Protein AF-A0A9D4Q745-F1 (afdb_monomer_lite)

Organism: Rhipicephalus sanguineus (NCBI:txid34632)

Radius of gyration: 30.47 Å; chains: 1; bounding box: 76×31×63 Å

Sequence (136 aa):
MSRADLSKGLELQVTVREDMYISKRCAGKQPSEGQACISCRYLRKALLTRQSRLKRQLKKKVSSTAQKLHAARNRIKRLASRSAALKDQLINMQQENALKPEEVLRAQIEALPPKQQDFTISGNYYDRAIAASSWE

pLDDT: mean 79.09, std 14.8, range [37.81, 97.12]

Structure (mmCIF, N/CA/C/O backbone):
data_AF-A0A9D4Q745-F1
#
_entry.id   AF-A0A9D4Q745-F1
#
loop_
_atom_site.group_PDB
_atom_site.id
_atom_site.type_symbol
_atom_site.label_atom_id
_atom_site.label_alt_id
_atom_site.label_comp_id
_atom_site.label_asym_id
_atom_site.label_entity_id
_atom_site.label_seq_id
_atom_site.pdbx_PDB_ins_code
_atom_site.Cartn_x
_atom_site.Cartn_y
_atom_site.Cartn_z
_atom_site.occupancy
_atom_site.B_iso_or_equiv
_atom_site.auth_seq_id
_atom_site.auth_comp_id
_atom_site.auth_asym_id
_atom_site.auth_atom_id
_atom_site.pdbx_PDB_model_num
ATOM 1 N N . MET A 1 1 ? -21.822 -4.769 23.882 1.00 71.75 1 MET A N 1
ATOM 2 C CA . MET A 1 1 ? -20.992 -3.815 23.110 1.00 71.75 1 MET A CA 1
ATOM 3 C C . MET A 1 1 ? -21.337 -2.463 23.678 1.00 71.75 1 MET A C 1
ATOM 5 O O . MET A 1 1 ? -22.523 -2.192 23.780 1.00 71.75 1 MET A O 1
ATOM 9 N N . SER A 1 2 ? -20.366 -1.700 24.162 1.00 79.50 2 SER A N 1
ATOM 10 C CA . SER A 1 2 ? -20.653 -0.396 24.761 1.00 79.50 2 SER A CA 1
ATOM 11 C C . SER A 1 2 ? -20.897 0.644 23.665 1.00 79.50 2 SER A C 1
ATOM 13 O O . SER A 1 2 ? -20.494 0.453 22.516 1.00 79.50 2 SER A O 1
ATOM 15 N N . ARG A 1 3 ? -21.548 1.764 23.996 1.00 77.56 3 ARG A N 1
ATOM 16 C CA . ARG A 1 3 ? -21.695 2.882 23.050 1.00 77.56 3 ARG A CA 1
ATOM 17 C C . ARG A 1 3 ? -20.326 3.419 22.605 1.00 77.56 3 ARG A C 1
ATOM 19 O O . ARG A 1 3 ? -20.144 3.661 21.421 1.00 77.56 3 ARG A O 1
ATOM 26 N N . ALA A 1 4 ? -19.346 3.442 23.512 1.00 79.69 4 ALA A N 1
ATOM 27 C CA . ALA A 1 4 ? -17.961 3.838 23.241 1.00 79.69 4 ALA A CA 1
ATOM 28 C C . ALA A 1 4 ? -17.235 2.949 22.206 1.00 79.69 4 ALA A C 1
ATOM 30 O O . ALA A 1 4 ? -16.270 3.381 21.579 1.00 79.69 4 ALA A O 1
ATOM 31 N N . ASP A 1 5 ? -17.706 1.719 21.981 1.00 83.56 5 ASP A N 1
ATOM 32 C CA . ASP A 1 5 ? -17.140 0.809 20.978 1.00 83.56 5 ASP A CA 1
ATOM 33 C C . ASP A 1 5 ? -17.583 1.149 19.541 1.00 83.56 5 ASP A C 1
ATOM 35 O O . ASP A 1 5 ? -17.025 0.637 18.556 1.00 83.56 5 ASP A O 1
ATOM 39 N N . LEU A 1 6 ? -18.597 2.001 19.382 1.00 86.94 6 LEU A N 1
ATOM 40 C CA . LEU A 1 6 ? -19.146 2.368 18.085 1.00 86.94 6 LEU A CA 1
ATOM 41 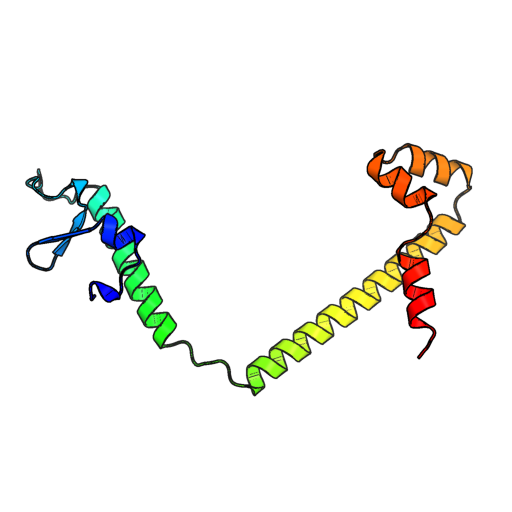C C . LEU A 1 6 ? -18.280 3.411 17.375 1.00 86.94 6 LEU A C 1
ATOM 43 O O . LEU A 1 6 ? -17.646 4.271 17.971 1.00 86.94 6 LEU A O 1
ATOM 47 N N . SER A 1 7 ? -18.262 3.349 16.045 1.00 87.31 7 SER A N 1
ATOM 48 C CA . SER A 1 7 ? -17.786 4.477 15.241 1.00 87.31 7 SER A CA 1
ATOM 49 C C . SER A 1 7 ? -18.848 5.576 15.216 1.00 87.31 7 SER A C 1
ATOM 51 O O . SER A 1 7 ? -20.029 5.237 15.121 1.00 87.31 7 SER A O 1
ATOM 53 N N . LYS A 1 8 ? -18.441 6.850 15.127 1.00 87.75 8 LYS A N 1
ATOM 54 C CA . LYS A 1 8 ? -19.348 8.012 14.993 1.00 87.75 8 LYS A CA 1
ATOM 55 C C . LYS A 1 8 ? -20.490 7.783 13.987 1.00 87.75 8 LYS A C 1
ATOM 57 O O . LYS A 1 8 ? -21.647 8.058 14.278 1.00 87.75 8 LYS A O 1
ATOM 62 N N . GLY A 1 9 ? -20.195 7.190 12.825 1.00 87.31 9 GLY A N 1
ATOM 63 C CA . GLY A 1 9 ? -21.212 6.887 11.806 1.00 87.31 9 GLY A CA 1
ATOM 64 C C . GLY A 1 9 ? -22.271 5.857 12.231 1.00 87.31 9 GLY A C 1
ATOM 65 O O . GLY A 1 9 ? -23.430 5.986 11.855 1.00 87.31 9 GLY A O 1
ATOM 66 N N . LEU A 1 10 ? -21.902 4.865 13.048 1.00 88.00 10 LEU A N 1
ATOM 67 C CA . LEU A 1 10 ? -22.840 3.865 13.576 1.00 88.00 10 LEU A CA 1
ATOM 68 C C . LEU A 1 10 ? -23.663 4.436 14.732 1.00 88.00 10 LEU A C 1
ATOM 70 O O . LEU A 1 10 ? -24.861 4.180 14.797 1.00 88.00 10 LEU A O 1
ATOM 74 N N . GLU A 1 11 ? -23.063 5.255 15.600 1.00 88.94 11 GLU A N 1
ATOM 75 C CA . GLU A 1 11 ? -23.797 5.956 16.666 1.00 88.94 11 GLU A CA 1
ATOM 76 C C . GLU A 1 11 ? -24.920 6.831 16.103 1.00 88.94 11 GLU A C 1
ATOM 78 O O . GLU A 1 11 ? -26.028 6.866 16.639 1.00 88.94 11 GLU A O 1
ATOM 83 N N . LEU A 1 12 ? -24.663 7.497 14.975 1.00 87.25 12 LEU A N 1
ATOM 84 C CA . LEU A 1 12 ? -25.653 8.329 14.300 1.00 87.25 12 LEU A CA 1
ATOM 85 C C . LEU A 1 12 ? -26.819 7.534 13.707 1.00 87.25 12 LEU A C 1
ATOM 87 O O . LEU A 1 12 ? -27.868 8.127 13.475 1.00 87.25 12 LEU A O 1
ATOM 91 N N . GLN A 1 13 ? -26.677 6.228 13.488 1.00 85.88 13 GLN A N 1
ATOM 92 C CA . GLN A 1 13 ? -27.686 5.381 12.840 1.00 85.88 13 GLN A CA 1
ATOM 93 C C . GLN A 1 13 ? -28.447 4.473 13.816 1.00 85.88 13 GLN A C 1
ATOM 95 O O . GLN A 1 13 ? -29.462 3.890 13.431 1.00 85.88 13 GLN A O 1
ATOM 100 N N . VAL A 1 14 ? -27.975 4.366 15.059 1.00 88.81 14 VAL A N 1
ATOM 101 C CA . VAL A 1 14 ? -28.491 3.475 16.104 1.00 88.81 14 VAL A CA 1
ATOM 102 C C . VAL A 1 14 ? -29.482 4.187 17.029 1.00 88.81 14 VAL A C 1
ATOM 104 O O . VAL A 1 14 ? -29.265 5.327 17.440 1.00 88.81 14 VAL A O 1
ATOM 107 N N . THR A 1 15 ? -30.503 3.446 17.447 1.00 86.50 15 THR A N 1
ATOM 108 C CA . THR A 1 15 ? -31.310 3.669 18.652 1.00 86.50 15 THR A CA 1
ATOM 109 C C . THR A 1 15 ? -31.260 2.398 19.500 1.00 86.50 15 THR A C 1
ATOM 111 O O . THR A 1 15 ? -31.278 1.299 18.949 1.00 86.50 15 THR A O 1
ATOM 114 N N . VAL A 1 16 ? -31.194 2.531 20.825 1.00 82.75 16 VAL A N 1
ATOM 115 C CA . VAL A 1 16 ? -31.233 1.389 21.753 1.00 82.75 16 VAL A CA 1
ATOM 116 C C . VAL A 1 16 ? -32.645 1.273 22.328 1.00 82.75 16 VAL A C 1
ATOM 118 O O . VAL A 1 16 ? -33.190 2.272 22.795 1.00 82.75 16 VAL A O 1
ATOM 121 N N . ARG A 1 17 ? -33.243 0.082 22.258 1.00 78.00 17 ARG A N 1
ATOM 122 C CA . ARG A 1 17 ? -34.516 -0.276 22.909 1.00 78.00 17 ARG A CA 1
ATOM 123 C C . ARG A 1 17 ? -34.346 -1.632 23.569 1.00 78.00 17 ARG A C 1
ATOM 125 O O . ARG A 1 17 ? -33.909 -2.532 22.866 1.00 78.00 17 ARG A O 1
ATOM 132 N N . GLU A 1 18 ? -34.676 -1.771 24.852 1.00 74.00 18 GLU A N 1
ATOM 133 C CA . GLU A 1 18 ? -34.606 -3.065 25.566 1.00 74.00 18 GLU A CA 1
ATOM 134 C C . GLU A 1 18 ? -33.262 -3.789 25.326 1.00 74.00 18 GLU A C 1
ATOM 136 O O . GLU A 1 18 ? -33.215 -4.947 24.924 1.00 74.00 18 GLU A O 1
ATOM 141 N N . ASP A 1 19 ? -32.150 -3.053 25.440 1.00 72.56 19 ASP A N 1
ATOM 142 C CA . ASP A 1 19 ? -30.782 -3.520 25.147 1.00 72.56 19 ASP A CA 1
ATOM 143 C C . ASP A 1 19 ? -30.508 -4.009 23.709 1.00 72.56 19 ASP A C 1
ATOM 145 O O . ASP A 1 19 ? -29.411 -4.477 23.378 1.00 72.56 19 ASP A O 1
ATOM 149 N N . MET A 1 20 ? -31.457 -3.818 22.796 1.00 76.31 20 MET A N 1
ATOM 150 C CA . MET A 1 20 ? -31.317 -4.110 21.377 1.00 76.31 20 MET A CA 1
ATOM 151 C C . MET A 1 20 ? -30.979 -2.861 20.559 1.00 76.31 20 MET A C 1
ATOM 153 O O . MET A 1 20 ? -31.608 -1.807 20.649 1.00 76.31 20 MET A O 1
ATOM 157 N N . TYR A 1 21 ? -29.983 -3.014 19.686 1.00 82.38 21 TYR A N 1
ATOM 158 C CA . TYR A 1 21 ? -29.591 -2.009 18.704 1.00 82.38 21 TYR A CA 1
ATOM 159 C C . TYR A 1 21 ? -30.509 -2.059 17.478 1.00 82.38 21 TYR A C 1
ATOM 161 O O . TYR A 1 21 ? -30.522 -3.049 16.743 1.00 82.38 21 TYR A O 1
ATOM 169 N N . ILE A 1 22 ? -31.225 -0.966 17.223 1.00 84.56 22 ILE A N 1
ATOM 170 C CA . ILE A 1 22 ? -32.182 -0.813 16.121 1.00 84.56 22 ILE A CA 1
ATOM 171 C C . ILE A 1 22 ? -31.772 0.395 15.273 1.00 84.56 22 ILE A C 1
ATOM 173 O O . ILE A 1 22 ? -31.148 1.335 15.759 1.00 84.56 22 ILE A O 1
ATOM 177 N N . SER A 1 23 ? -32.092 0.385 13.980 1.00 85.81 23 SER A N 1
ATOM 178 C CA . SER A 1 23 ? -31.894 1.561 13.131 1.00 85.81 23 SER A CA 1
ATOM 179 C C . SER A 1 23 ? -32.844 2.684 13.544 1.00 85.81 23 SER A C 1
ATOM 181 O O . SER A 1 23 ? -34.038 2.436 13.698 1.00 85.81 23 SER A O 1
ATOM 183 N N . LYS A 1 24 ? -32.360 3.932 13.594 1.00 84.81 24 LYS A N 1
ATOM 184 C CA . LYS A 1 24 ? -33.206 5.124 13.806 1.00 84.81 24 LYS A CA 1
ATOM 185 C C . LYS A 1 24 ? -34.411 5.182 12.861 1.00 84.81 24 LYS A C 1
ATOM 187 O O . LYS A 1 24 ? -35.472 5.640 13.254 1.00 84.81 24 LYS A O 1
ATOM 192 N N . ARG A 1 25 ? -34.279 4.660 11.634 1.00 80.50 25 ARG A N 1
ATOM 193 C CA . ARG A 1 25 ? -35.368 4.617 10.637 1.00 80.50 25 ARG A CA 1
ATOM 194 C C . ARG A 1 25 ? -36.488 3.626 10.978 1.00 80.50 25 ARG A C 1
ATOM 196 O O . ARG A 1 25 ? -37.588 3.750 10.445 1.00 80.50 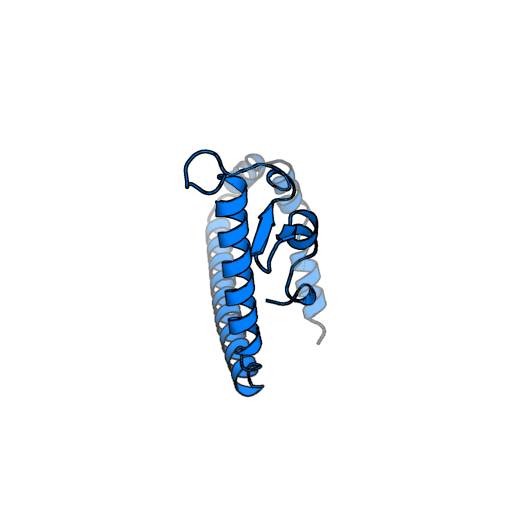25 ARG A O 1
ATOM 203 N N . CYS A 1 26 ? -36.193 2.627 11.808 1.00 77.94 26 CYS A N 1
ATOM 204 C CA . CYS A 1 26 ? -37.152 1.624 12.275 1.00 77.94 26 CYS A CA 1
ATOM 205 C C . CYS A 1 26 ? -37.546 1.873 13.753 1.00 77.94 26 CYS A C 1
ATOM 207 O O . CYS A 1 26 ? -38.343 1.120 14.304 1.0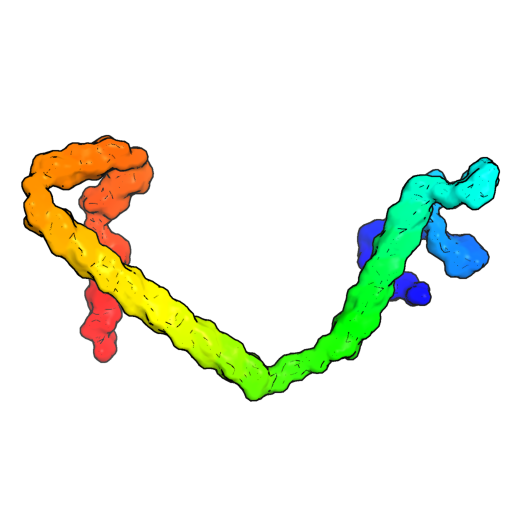0 77.94 26 CYS A O 1
ATOM 209 N N . ALA A 1 27 ? -37.039 2.935 14.399 1.00 69.62 27 ALA A N 1
ATOM 210 C CA . ALA A 1 27 ? -37.419 3.298 15.761 1.00 69.62 27 ALA A CA 1
ATOM 211 C C . ALA A 1 27 ? -38.882 3.773 15.791 1.00 69.62 27 ALA A C 1
ATOM 213 O O . ALA A 1 27 ? -39.216 4.804 15.219 1.00 69.62 27 ALA A O 1
ATOM 214 N N . GLY A 1 28 ? -39.758 3.007 16.446 1.00 64.12 28 GLY A N 1
ATOM 215 C CA . GLY A 1 28 ? -41.183 3.338 16.595 1.00 64.12 28 GLY A CA 1
ATOM 216 C C . GLY A 1 28 ? -42.109 2.583 15.650 1.00 64.12 28 GLY A C 1
ATOM 217 O O . GLY A 1 28 ? -43.317 2.650 15.826 1.00 64.12 28 GLY A O 1
ATOM 218 N N . LYS A 1 29 ? -41.563 1.816 14.702 1.00 67.56 29 LYS A N 1
ATOM 219 C CA . LYS A 1 29 ? -42.356 0.943 13.836 1.00 67.56 29 LYS A CA 1
ATOM 220 C C . LYS A 1 29 ? -42.502 -0.424 14.503 1.00 67.56 29 LYS A C 1
ATOM 222 O O . LYS A 1 29 ? -41.496 -1.044 14.844 1.00 67.56 29 LYS A O 1
ATOM 227 N N . GLN A 1 30 ? -43.742 -0.867 14.703 1.00 60.28 30 GLN A N 1
ATOM 228 C CA . GLN A 1 30 ? -44.044 -2.255 15.054 1.00 60.28 30 GLN A CA 1
ATOM 229 C C . GLN A 1 30 ? -43.528 -3.154 13.915 1.00 60.28 30 GLN A C 1
ATOM 231 O O . GLN A 1 30 ? -43.743 -2.816 12.747 1.00 60.28 30 GLN A O 1
ATOM 236 N N . PRO A 1 31 ? -42.794 -4.241 14.205 1.00 61.69 31 PRO A N 1
ATOM 237 C CA . PRO A 1 31 ? -42.384 -5.174 13.168 1.00 61.69 31 PRO A CA 1
ATOM 238 C C . PRO A 1 31 ? -43.638 -5.834 12.588 1.00 61.69 31 PRO A C 1
ATOM 240 O O . PRO A 1 31 ? -44.300 -6.616 13.264 1.00 61.69 31 PRO A O 1
ATOM 243 N N . SER A 1 32 ? -43.976 -5.514 11.341 1.00 58.81 32 SER A N 1
ATOM 244 C CA . SER A 1 32 ? -44.964 -6.286 10.596 1.00 58.81 32 SER A CA 1
ATOM 245 C C . SER A 1 32 ? -44.363 -7.667 10.322 1.00 58.81 32 SER A C 1
ATOM 247 O O . SER A 1 32 ? -43.299 -7.759 9.710 1.00 58.81 32 SER A O 1
ATOM 249 N N . GLU A 1 33 ? -45.023 -8.719 10.804 1.00 57.84 33 GLU A N 1
ATOM 250 C CA . GLU A 1 33 ? -44.781 -10.110 10.395 1.00 57.84 33 GLU A CA 1
ATOM 251 C C . GLU A 1 33 ? -43.358 -10.641 10.648 1.00 57.84 33 GLU A C 1
ATOM 253 O O . GLU A 1 33 ? -42.662 -11.068 9.733 1.00 57.84 33 GLU A O 1
ATOM 258 N N . GLY A 1 34 ? -42.901 -10.639 11.905 1.00 61.22 34 GLY A N 1
ATOM 259 C CA . GLY A 1 34 ? -41.816 -11.523 12.378 1.00 61.22 34 GLY A CA 1
ATOM 260 C C . GLY A 1 34 ? -40.419 -11.363 11.747 1.00 61.22 34 GLY A C 1
ATOM 261 O O . GLY A 1 34 ? -39.473 -12.009 12.200 1.00 61.22 34 GLY A O 1
ATOM 262 N N . GLN A 1 35 ? -40.239 -10.499 10.745 1.00 65.19 35 GLN A N 1
ATOM 263 C CA . GLN A 1 35 ? -38.977 -10.278 10.047 1.00 65.19 35 GLN A CA 1
ATOM 264 C C . GLN A 1 35 ? -38.405 -8.889 10.340 1.00 65.19 35 GLN A C 1
ATOM 266 O O . GLN A 1 35 ? -39.084 -7.864 10.322 1.00 65.19 35 GLN A O 1
ATOM 271 N N . ALA A 1 36 ? -37.098 -8.842 10.601 1.00 68.56 36 ALA A N 1
ATOM 272 C CA . ALA A 1 36 ? -36.396 -7.586 10.821 1.00 68.56 36 ALA A CA 1
ATOM 273 C C . ALA A 1 36 ? -36.308 -6.771 9.519 1.00 68.56 36 ALA A C 1
ATOM 275 O O . ALA A 1 36 ? -35.881 -7.294 8.488 1.00 68.56 36 ALA A O 1
ATOM 276 N N . CYS A 1 37 ? -36.605 -5.467 9.592 1.00 80.25 37 CYS A N 1
ATOM 277 C CA . CYS A 1 37 ? -36.436 -4.551 8.460 1.00 80.25 37 CYS A CA 1
ATOM 278 C C . CYS A 1 37 ? -34.999 -4.645 7.894 1.00 80.25 37 CYS A C 1
ATOM 280 O O . CYS A 1 37 ? -34.027 -4.769 8.652 1.00 80.25 37 CYS A O 1
ATOM 282 N N . ILE A 1 38 ? -34.844 -4.534 6.568 1.00 83.62 38 ILE A N 1
ATOM 283 C CA . ILE A 1 38 ? -33.547 -4.620 5.865 1.00 83.62 38 ILE A CA 1
ATOM 284 C C . ILE A 1 38 ? -32.492 -3.710 6.519 1.00 83.62 38 ILE A C 1
ATOM 286 O O . ILE A 1 38 ? -31.371 -4.139 6.799 1.00 83.62 38 ILE A O 1
ATOM 290 N N . SER A 1 39 ? -32.875 -2.479 6.867 1.00 84.06 39 SER A N 1
ATOM 291 C CA . SER A 1 39 ? -32.021 -1.507 7.563 1.00 84.06 39 SER A CA 1
ATOM 292 C C . SER A 1 39 ? -31.477 -2.029 8.899 1.00 84.06 39 SER A C 1
ATOM 294 O O . SER A 1 39 ? -30.296 -1.854 9.200 1.00 84.06 39 SER A O 1
ATOM 296 N N . CYS A 1 40 ? -32.304 -2.706 9.702 1.00 83.69 40 CYS A N 1
ATOM 297 C CA . CYS A 1 40 ? -31.871 -3.297 10.970 1.00 83.69 40 CYS A CA 1
ATOM 298 C C . CYS A 1 40 ? -31.007 -4.543 10.759 1.00 83.69 40 CYS A C 1
ATOM 300 O O . CYS A 1 40 ? -30.062 -4.759 11.518 1.00 83.69 40 CYS A O 1
ATOM 302 N N . ARG A 1 41 ? -31.263 -5.329 9.706 1.00 85.56 41 ARG A N 1
ATOM 303 C CA . ARG A 1 41 ? -30.413 -6.470 9.334 1.00 85.56 41 ARG A CA 1
ATOM 304 C C . ARG A 1 41 ? -28.993 -6.017 8.986 1.00 85.56 41 ARG A C 1
ATOM 306 O O . ARG A 1 41 ? -28.027 -6.573 9.515 1.00 85.56 41 ARG A O 1
ATOM 313 N N . TYR A 1 42 ? -28.859 -4.980 8.157 1.00 89.19 42 TYR A N 1
ATOM 314 C CA . TYR A 1 42 ? -27.556 -4.398 7.823 1.00 89.19 42 TYR A CA 1
ATOM 315 C C . TYR A 1 42 ? -26.866 -3.798 9.042 1.00 89.19 42 TYR A C 1
ATOM 317 O O . TYR A 1 42 ? -25.688 -4.076 9.273 1.00 89.19 42 TYR A O 1
ATOM 325 N N . LEU A 1 43 ? -27.603 -3.041 9.857 1.00 89.12 43 LEU A N 1
ATOM 326 C CA . LEU A 1 43 ? -27.058 -2.465 11.079 1.00 89.12 43 LEU A CA 1
ATOM 327 C C . LEU A 1 43 ? -26.514 -3.554 12.009 1.00 89.12 43 LEU A C 1
ATOM 329 O O . LEU A 1 43 ? -25.370 -3.472 12.446 1.00 89.12 43 LEU A O 1
ATOM 333 N N . ARG A 1 44 ? -27.271 -4.631 12.239 1.00 87.69 44 ARG A N 1
ATOM 334 C CA . ARG A 1 44 ? -26.826 -5.767 13.058 1.00 87.69 44 ARG A CA 1
ATOM 335 C C . ARG A 1 44 ? -25.531 -6.377 12.525 1.00 87.69 44 ARG A C 1
ATOM 337 O O . ARG A 1 44 ? -24.606 -6.627 13.299 1.00 87.69 44 ARG A O 1
ATOM 344 N N . LYS A 1 45 ? -25.417 -6.567 11.205 1.00 91.12 45 LYS A N 1
ATOM 345 C CA . LYS A 1 45 ? -24.186 -7.081 10.586 1.00 91.12 45 LYS A CA 1
ATOM 346 C C . LYS A 1 45 ? -23.009 -6.117 10.756 1.00 91.12 45 LYS A C 1
ATOM 348 O O . LYS A 1 45 ? -21.896 -6.568 11.043 1.00 91.12 45 LYS A O 1
ATOM 353 N N . ALA A 1 46 ? -23.240 -4.813 10.618 1.00 91.62 46 ALA A N 1
ATOM 354 C CA . ALA A 1 46 ? -22.219 -3.790 10.817 1.00 91.62 46 ALA A CA 1
ATOM 355 C C . ALA A 1 46 ? -21.714 -3.767 12.270 1.00 91.62 46 ALA A C 1
ATOM 357 O O . ALA A 1 46 ? -20.503 -3.776 12.500 1.00 91.62 46 ALA A O 1
ATOM 358 N N . LEU A 1 47 ? -22.622 -3.845 13.247 1.00 91.12 47 LEU A N 1
ATOM 359 C CA . LEU A 1 47 ? -22.295 -3.883 14.675 1.00 91.12 47 LEU A CA 1
ATOM 360 C C . LEU A 1 47 ? -21.501 -5.144 15.049 1.00 91.12 47 LEU A C 1
ATOM 362 O O . LEU A 1 47 ? -20.454 -5.043 15.688 1.00 91.12 47 LEU A O 1
ATOM 366 N N . LEU A 1 48 ? -21.916 -6.324 14.573 1.00 90.94 48 LEU A N 1
ATOM 367 C CA . LEU A 1 48 ? -21.170 -7.575 14.775 1.00 90.94 48 LEU A CA 1
ATOM 368 C C . LEU A 1 48 ? -19.768 -7.514 14.153 1.00 90.94 48 LEU A C 1
ATOM 370 O O . LEU A 1 48 ? -18.784 -7.952 14.754 1.00 90.94 48 LEU A O 1
ATOM 374 N N . THR A 1 49 ? -19.656 -6.926 12.961 1.00 92.75 49 THR A N 1
ATOM 375 C CA . THR A 1 49 ? -18.367 -6.733 12.285 1.00 92.75 49 THR A CA 1
ATOM 376 C C . THR A 1 49 ? -17.463 -5.801 13.090 1.00 92.75 49 THR A C 1
ATOM 378 O O . THR A 1 49 ? -16.281 -6.102 13.277 1.00 92.75 49 THR A O 1
ATOM 381 N N . ARG A 1 50 ? -18.004 -4.695 13.615 1.00 91.31 50 ARG A N 1
ATOM 382 C CA . ARG A 1 50 ? -17.270 -3.765 14.482 1.00 91.31 50 ARG A CA 1
ATOM 383 C C . ARG A 1 50 ? -16.787 -4.456 15.753 1.00 91.31 50 ARG A C 1
ATOM 385 O O . ARG A 1 50 ? -15.598 -4.384 16.059 1.00 91.31 50 ARG A O 1
ATOM 392 N N . GLN A 1 51 ? -17.665 -5.192 16.427 1.00 89.62 51 GLN A N 1
ATOM 393 C CA . GLN A 1 51 ? -17.321 -5.945 17.630 1.00 89.62 51 GLN A CA 1
ATOM 394 C C . GLN A 1 51 ? -16.218 -6.978 17.356 1.00 89.62 51 GLN A C 1
ATOM 396 O O . GLN A 1 51 ? -15.258 -7.082 18.119 1.00 89.62 51 GLN A O 1
ATOM 401 N N . SER A 1 52 ? -16.298 -7.711 16.239 1.00 89.00 52 SER A N 1
ATOM 402 C CA . SER A 1 52 ? -15.243 -8.652 15.851 1.00 89.00 52 SER A CA 1
ATOM 403 C C . SER A 1 52 ? -13.914 -7.948 15.569 1.00 89.00 52 SER A C 1
ATOM 405 O O . SER A 1 52 ? -12.866 -8.491 15.920 1.00 89.00 52 SER A O 1
ATOM 407 N N . ARG A 1 53 ? -13.926 -6.769 14.935 1.00 88.19 53 ARG A N 1
ATOM 408 C CA . ARG A 1 53 ? -12.705 -5.991 14.674 1.00 88.19 53 ARG A CA 1
ATOM 409 C C . ARG A 1 53 ? -12.055 -5.528 15.971 1.00 88.19 53 ARG A C 1
ATOM 411 O O . ARG A 1 53 ? -10.851 -5.709 16.108 1.00 88.19 53 ARG A O 1
ATOM 418 N N . LEU A 1 54 ? -12.833 -5.016 16.922 1.00 87.62 54 LEU A N 1
ATOM 419 C CA . LEU A 1 54 ? -12.328 -4.601 18.234 1.00 87.62 54 LEU A CA 1
ATOM 420 C C . LEU A 1 54 ? -11.709 -5.773 19.000 1.00 87.62 54 LEU A C 1
ATOM 422 O O . LEU A 1 54 ? -10.561 -5.687 19.427 1.00 87.62 54 LEU A O 1
ATOM 426 N N . LYS A 1 55 ? -12.396 -6.923 19.049 1.00 85.75 55 LYS A N 1
ATOM 427 C CA . LYS A 1 55 ? -11.852 -8.154 19.650 1.00 85.75 55 LYS A CA 1
ATOM 428 C C . LYS A 1 55 ? -10.531 -8.599 19.008 1.00 85.75 55 LYS A C 1
ATOM 430 O O . LYS A 1 55 ? -9.679 -9.152 19.693 1.00 85.75 55 LYS A O 1
ATOM 435 N N . ARG A 1 56 ? -10.349 -8.381 17.699 1.00 82.38 56 ARG A N 1
ATOM 436 C CA . ARG A 1 56 ? -9.096 -8.696 16.984 1.00 82.38 56 ARG A CA 1
ATOM 437 C C . ARG A 1 56 ? -8.009 -7.644 17.202 1.00 82.38 56 ARG A C 1
ATOM 439 O O . ARG A 1 56 ? -6.845 -8.011 17.275 1.00 82.38 56 ARG A O 1
ATOM 446 N N . GLN A 1 57 ? -8.366 -6.363 17.296 1.00 76.31 57 GLN A N 1
ATOM 447 C CA . GLN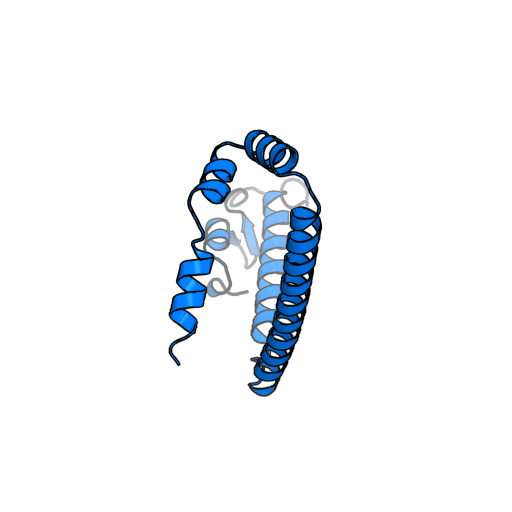 A 1 57 ? -7.417 -5.277 17.561 1.00 76.31 57 GLN A CA 1
ATOM 448 C C . GLN A 1 57 ? -6.806 -5.397 18.955 1.00 76.31 57 GLN A C 1
ATOM 450 O O . GLN A 1 57 ? -5.590 -5.323 19.069 1.00 76.31 57 GLN A O 1
ATOM 455 N N . LEU A 1 58 ? -7.616 -5.704 19.971 1.00 65.75 58 LEU A N 1
ATOM 456 C CA . LEU A 1 58 ? -7.133 -5.977 21.331 1.00 65.75 58 LEU A CA 1
ATOM 457 C C . LEU A 1 58 ? -6.171 -7.178 21.389 1.00 65.75 58 LEU A C 1
ATOM 459 O O . LEU A 1 58 ? -5.325 -7.256 22.270 1.00 65.75 58 LEU A O 1
ATOM 463 N N . LYS A 1 59 ? -6.272 -8.107 20.428 1.00 61.84 59 LYS A N 1
ATOM 464 C CA . LYS A 1 59 ? -5.406 -9.291 20.311 1.00 61.84 59 LYS A CA 1
ATOM 465 C C . LYS A 1 59 ? -4.196 -9.098 19.393 1.00 61.84 59 LYS A C 1
ATOM 467 O O . LYS A 1 59 ? -3.393 -10.025 19.267 1.00 61.84 59 LYS A O 1
ATOM 472 N N . LYS A 1 60 ? -4.039 -7.947 18.726 1.00 60.00 60 LYS A N 1
ATOM 473 C CA . LYS A 1 60 ? -2.825 -7.681 17.945 1.00 60.00 60 LYS A CA 1
ATOM 474 C C . LYS A 1 60 ? -1.678 -7.463 18.924 1.00 60.00 60 LYS A C 1
ATOM 476 O O . LYS A 1 60 ? -1.513 -6.369 19.452 1.00 60.00 60 LYS A O 1
ATOM 481 N N . LYS A 1 61 ? -0.881 -8.511 19.145 1.00 64.06 61 LYS A N 1
ATOM 482 C CA . LYS A 1 61 ? 0.424 -8.387 19.797 1.00 64.06 61 LYS A CA 1
ATOM 483 C C . LYS A 1 61 ? 1.187 -7.279 19.070 1.00 64.06 61 LYS A C 1
ATOM 485 O O . LYS A 1 61 ? 1.328 -7.338 17.846 1.00 64.06 61 LYS A O 1
ATOM 490 N N . VAL A 1 62 ? 1.605 -6.250 19.806 1.00 66.12 62 VAL A N 1
ATOM 491 C CA . VAL A 1 62 ? 2.501 -5.211 19.290 1.00 66.12 62 VAL A CA 1
ATOM 492 C C . VAL A 1 62 ? 3.687 -5.946 18.677 1.00 66.12 62 VAL A C 1
ATOM 494 O O . VAL A 1 62 ? 4.320 -6.754 19.354 1.00 66.12 62 VAL A O 1
ATOM 497 N N . SER A 1 63 ? 3.923 -5.760 17.376 1.00 71.25 63 SER A N 1
ATOM 498 C CA . SER A 1 63 ? 4.999 -6.475 16.689 1.00 71.25 63 SER A CA 1
ATOM 499 C C . SER A 1 63 ? 6.307 -6.180 17.415 1.00 71.25 63 SER A C 1
ATOM 501 O O . SER A 1 63 ? 6.636 -4.998 17.592 1.00 71.25 63 SER A O 1
ATOM 503 N N . SER A 1 64 ? 7.032 -7.218 17.831 1.00 81.50 64 SER A N 1
ATOM 504 C CA . SER A 1 64 ? 8.292 -7.026 18.548 1.00 81.50 64 SER A CA 1
ATOM 505 C C . SER A 1 64 ? 9.283 -6.243 17.684 1.00 81.50 64 SER A C 1
ATOM 507 O O . SER A 1 64 ? 9.188 -6.221 16.451 1.00 81.50 64 SER A O 1
ATOM 509 N N . THR A 1 65 ? 10.252 -5.592 18.321 1.00 83.44 65 THR A N 1
ATOM 510 C CA . THR A 1 65 ? 11.356 -4.910 17.627 1.00 83.44 65 THR A CA 1
ATOM 511 C C . THR A 1 65 ? 12.046 -5.841 16.627 1.00 83.44 65 THR A C 1
ATOM 513 O O . THR A 1 65 ? 12.268 -5.446 15.485 1.00 83.44 65 THR A O 1
ATOM 516 N N . ALA A 1 66 ? 12.250 -7.111 16.992 1.00 85.12 66 ALA A N 1
ATOM 517 C CA . ALA A 1 66 ? 12.791 -8.145 16.109 1.00 85.12 66 ALA A CA 1
ATOM 518 C C . ALA A 1 66 ? 11.934 -8.384 14.849 1.00 85.12 66 ALA A C 1
ATOM 520 O O . ALA A 1 66 ? 12.466 -8.462 13.742 1.00 85.12 66 ALA A O 1
ATOM 521 N N . GLN A 1 67 ? 10.603 -8.442 14.979 1.00 86.75 67 GLN A N 1
ATOM 522 C CA . GLN A 1 67 ? 9.706 -8.605 13.827 1.00 86.75 67 GLN A CA 1
ATOM 523 C C . GLN A 1 67 ? 9.744 -7.391 12.894 1.00 86.75 67 GLN A C 1
ATOM 525 O O . GLN A 1 67 ? 9.771 -7.552 11.671 1.00 86.75 67 GLN A O 1
ATOM 530 N N . LYS A 1 68 ? 9.786 -6.176 13.457 1.00 89.50 68 LYS A N 1
ATOM 531 C CA . LYS A 1 68 ? 9.927 -4.938 12.675 1.00 89.50 68 LYS A CA 1
ATOM 532 C C . LYS A 1 68 ? 11.257 -4.909 11.922 1.00 89.50 68 LYS A C 1
ATOM 534 O O . LYS A 1 68 ? 11.271 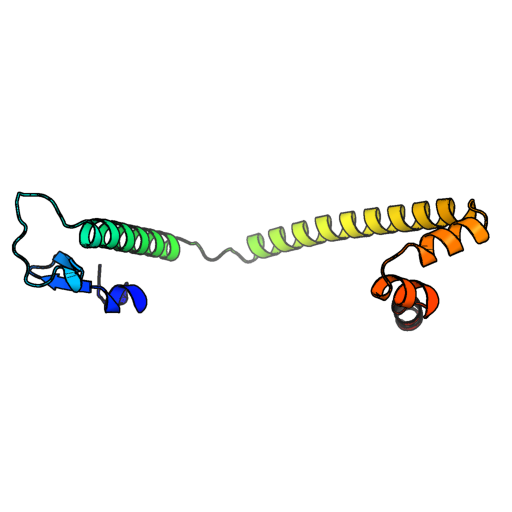-4.603 10.731 1.00 89.50 68 LYS A O 1
ATOM 539 N N . LEU A 1 69 ? 12.347 -5.285 12.589 1.00 93.31 69 LEU A N 1
ATOM 540 C CA . LEU A 1 69 ? 13.684 -5.333 12.002 1.00 93.31 69 LEU A CA 1
ATOM 541 C C . LEU A 1 69 ? 13.768 -6.365 10.869 1.00 93.31 69 LEU A C 1
ATOM 543 O O . LEU A 1 69 ? 14.274 -6.063 9.790 1.00 93.31 69 LEU A O 1
ATOM 547 N N . HIS A 1 70 ? 13.190 -7.551 11.061 1.00 92.69 70 HIS A N 1
ATOM 548 C CA . HIS A 1 70 ? 13.120 -8.573 10.017 1.00 92.69 70 HIS A CA 1
ATOM 549 C C . HIS A 1 70 ? 12.307 -8.103 8.798 1.00 92.69 70 HIS A C 1
ATOM 551 O O . HIS A 1 70 ? 12.732 -8.267 7.651 1.00 92.69 70 HIS A O 1
ATOM 557 N N . ALA A 1 71 ? 11.159 -7.456 9.025 1.00 92.19 71 ALA A N 1
ATOM 558 C CA . ALA A 1 71 ? 10.354 -6.880 7.951 1.00 92.19 71 ALA A CA 1
ATOM 559 C C . ALA A 1 71 ? 11.110 -5.778 7.187 1.00 92.19 71 ALA A C 1
ATOM 561 O O . ALA A 1 71 ? 11.071 -5.753 5.953 1.00 92.19 71 ALA A O 1
ATOM 562 N N . ALA A 1 72 ? 11.829 -4.905 7.900 1.00 94.19 72 ALA A N 1
ATOM 563 C CA . ALA A 1 72 ? 12.665 -3.867 7.304 1.00 94.19 72 ALA A CA 1
ATOM 564 C C . ALA A 1 72 ? 13.795 -4.470 6.458 1.00 94.19 72 ALA A C 1
ATOM 566 O O . ALA A 1 72 ? 13.951 -4.098 5.296 1.00 94.19 72 ALA A O 1
ATOM 567 N N . ARG A 1 73 ? 14.506 -5.478 6.977 1.00 96.38 73 ARG A N 1
ATOM 568 C CA . ARG A 1 73 ? 15.555 -6.198 6.239 1.00 96.38 73 ARG A CA 1
ATOM 569 C C . ARG A 1 73 ? 15.025 -6.801 4.937 1.00 96.38 73 ARG A C 1
ATOM 571 O O . ARG A 1 73 ? 15.643 -6.644 3.887 1.00 96.38 73 ARG A O 1
ATOM 578 N N . ASN A 1 74 ? 13.861 -7.445 4.979 1.00 96.06 74 ASN A N 1
ATOM 579 C CA . ASN A 1 74 ? 13.243 -8.017 3.781 1.00 96.06 74 ASN A CA 1
ATOM 580 C C . ASN A 1 74 ? 12.802 -6.945 2.782 1.00 96.06 74 ASN A C 1
ATOM 582 O O . ASN A 1 74 ? 12.905 -7.148 1.573 1.00 96.06 74 ASN A O 1
ATOM 586 N N . ARG A 1 75 ? 12.332 -5.792 3.269 1.00 96.00 75 ARG A N 1
ATOM 587 C CA . ARG A 1 75 ? 12.011 -4.650 2.410 1.00 96.00 75 ARG A CA 1
ATOM 588 C C . ARG A 1 75 ? 13.259 -4.120 1.706 1.00 96.00 75 ARG A C 1
ATOM 590 O O . ARG A 1 75 ? 13.199 -3.925 0.498 1.00 96.00 75 ARG A O 1
ATOM 597 N N . ILE A 1 76 ? 14.366 -3.954 2.427 1.00 97.06 76 ILE A N 1
ATOM 598 C CA . ILE A 1 76 ? 15.646 -3.502 1.864 1.00 97.06 76 ILE A CA 1
ATOM 599 C C . ILE A 1 76 ? 16.120 -4.468 0.778 1.00 97.06 76 ILE A C 1
ATOM 601 O O . ILE A 1 76 ? 16.385 -4.027 -0.334 1.00 97.06 76 ILE A O 1
ATOM 605 N N . LYS A 1 77 ? 16.131 -5.781 1.046 1.00 96.88 77 LYS A N 1
ATOM 606 C CA . LYS A 1 77 ? 16.529 -6.793 0.050 1.00 96.88 77 LYS A CA 1
ATOM 607 C C . LYS A 1 77 ? 15.728 -6.690 -1.251 1.00 96.88 77 LYS A C 1
ATOM 609 O O . LYS A 1 77 ? 16.317 -6.666 -2.325 1.00 96.88 77 LYS A O 1
ATOM 614 N N . ARG A 1 78 ? 14.396 -6.583 -1.160 1.00 97.12 78 ARG A N 1
ATOM 615 C CA . ARG A 1 78 ? 13.528 -6.451 -2.346 1.00 97.12 78 ARG A CA 1
ATOM 616 C C . ARG A 1 78 ? 13.756 -5.150 -3.112 1.00 97.12 78 ARG A C 1
ATOM 618 O O . ARG A 1 78 ? 13.650 -5.129 -4.332 1.00 97.12 78 ARG A O 1
ATOM 625 N N . LEU A 1 79 ? 14.001 -4.051 -2.402 1.00 96.44 79 LEU A N 1
ATOM 626 C CA . LEU A 1 79 ? 14.261 -2.764 -3.047 1.00 96.44 79 LEU A CA 1
ATOM 627 C C . LEU A 1 79 ? 15.633 -2.752 -3.722 1.00 96.44 79 LEU A C 1
ATOM 629 O O . LEU A 1 79 ? 15.738 -2.264 -4.841 1.00 96.44 79 LEU A O 1
ATOM 633 N N . ALA A 1 80 ? 16.646 -3.345 -3.090 1.00 96.12 80 ALA A N 1
ATOM 634 C CA . ALA A 1 80 ? 17.972 -3.499 -3.675 1.00 96.12 80 ALA A CA 1
ATOM 635 C C . ALA A 1 80 ? 17.924 -4.339 -4.960 1.00 96.12 80 ALA A C 1
ATOM 637 O O . ALA A 1 80 ? 18.441 -3.903 -5.984 1.00 96.12 80 ALA A O 1
ATOM 638 N N . SER A 1 81 ? 17.226 -5.482 -4.947 1.00 96.06 81 SER A N 1
ATOM 639 C CA . SER A 1 81 ? 17.083 -6.318 -6.146 1.00 96.06 81 SER A CA 1
ATOM 640 C C . SER A 1 81 ? 16.323 -5.604 -7.266 1.00 96.06 81 SER A C 1
ATOM 642 O O . SER A 1 81 ? 16.702 -5.701 -8.427 1.00 96.06 81 SER A O 1
ATOM 644 N N . ARG A 1 82 ? 15.271 -4.845 -6.930 1.00 96.44 82 ARG A N 1
ATOM 645 C CA . ARG A 1 82 ? 14.529 -4.047 -7.916 1.00 96.44 82 ARG A CA 1
ATOM 646 C C . ARG A 1 82 ? 15.382 -2.920 -8.499 1.00 96.44 82 ARG A C 1
ATOM 648 O O . ARG A 1 82 ? 15.286 -2.658 -9.688 1.00 96.44 82 ARG A O 1
ATOM 655 N N . SER A 1 83 ? 16.197 -2.266 -7.673 1.00 95.31 83 SER A N 1
ATOM 656 C CA . SER A 1 83 ? 17.127 -1.227 -8.123 1.00 95.31 83 SER A CA 1
ATOM 657 C C . SER A 1 83 ? 18.168 -1.796 -9.087 1.00 95.31 83 SER A C 1
ATOM 659 O O . SER A 1 83 ? 18.377 -1.220 -10.148 1.00 95.31 83 SER A O 1
ATOM 661 N N . ALA A 1 84 ? 18.750 -2.959 -8.772 1.00 93.12 84 ALA A N 1
ATOM 662 C CA . ALA A 1 84 ? 19.677 -3.650 -9.668 1.00 93.12 84 ALA A CA 1
ATOM 663 C C . ALA A 1 84 ? 19.016 -3.994 -11.013 1.00 93.12 84 ALA A C 1
ATOM 665 O O . ALA A 1 84 ? 19.505 -3.575 -12.053 1.00 93.12 84 ALA A O 1
ATOM 666 N N . ALA A 1 85 ? 17.837 -4.624 -10.989 1.00 95.19 85 ALA A N 1
ATOM 667 C CA . ALA A 1 85 ? 17.117 -4.969 -12.215 1.00 95.19 85 ALA A CA 1
ATOM 668 C C . ALA A 1 85 ? 16.766 -3.741 -13.077 1.00 95.19 85 ALA A C 1
ATOM 670 O O . ALA A 1 85 ? 16.845 -3.802 -14.299 1.00 95.19 85 ALA A O 1
ATOM 671 N N . LEU A 1 86 ? 16.388 -2.618 -12.456 1.00 94.31 86 LEU A N 1
ATOM 672 C CA . LEU A 1 86 ? 16.122 -1.372 -13.181 1.00 94.31 86 LEU A CA 1
ATOM 673 C C . LEU A 1 86 ? 17.392 -0.781 -13.804 1.00 94.31 86 LEU A C 1
ATOM 675 O O . LEU A 1 86 ? 17.325 -0.249 -14.907 1.00 94.31 86 LEU A O 1
ATOM 679 N N . LYS A 1 87 ? 18.542 -0.877 -13.125 1.00 92.62 87 LYS A N 1
ATOM 680 C CA . LYS A 1 87 ? 19.830 -0.457 -13.694 1.00 92.62 87 LYS A CA 1
ATOM 681 C C . LYS A 1 87 ? 20.192 -1.297 -14.914 1.00 92.62 87 LYS A C 1
ATOM 683 O O . LYS A 1 87 ? 20.544 -0.726 -15.938 1.00 92.62 87 LYS A O 1
ATOM 688 N N . ASP A 1 88 ? 20.030 -2.614 -14.829 1.00 92.38 88 ASP A N 1
ATOM 689 C CA . ASP A 1 88 ? 20.307 -3.516 -15.951 1.00 92.38 88 ASP A CA 1
ATOM 690 C C . ASP A 1 88 ? 19.389 -3.214 -17.144 1.00 92.38 88 ASP A C 1
ATOM 692 O O . ASP A 1 88 ? 19.844 -3.126 -18.282 1.00 92.38 88 ASP A O 1
ATOM 696 N N . GLN A 1 89 ? 18.100 -2.964 -16.888 1.00 93.81 89 GLN A N 1
ATOM 697 C CA . GLN A 1 89 ? 17.157 -2.543 -17.928 1.00 93.81 89 GLN A CA 1
ATOM 698 C C . GLN A 1 89 ? 17.568 -1.224 -18.588 1.00 93.81 89 GLN A C 1
ATOM 700 O O . GLN A 1 89 ? 17.512 -1.124 -19.811 1.00 93.81 89 GLN A O 1
ATOM 705 N N . LEU A 1 90 ? 18.000 -0.228 -17.809 1.00 90.06 90 LEU A N 1
ATOM 706 C CA . LEU A 1 90 ? 18.474 1.044 -18.357 1.00 90.06 90 LEU A CA 1
ATOM 707 C C . LEU A 1 90 ? 19.711 0.861 -19.238 1.00 90.06 90 LEU A C 1
ATOM 709 O O . LEU A 1 90 ? 19.753 1.431 -20.323 1.00 90.06 90 LEU A O 1
ATOM 713 N N . ILE A 1 91 ? 20.682 0.052 -18.805 1.00 89.44 91 ILE A N 1
ATOM 714 C CA . ILE A 1 91 ? 21.887 -0.240 -19.593 1.00 89.44 91 ILE A CA 1
ATOM 715 C C . ILE A 1 91 ? 21.503 -0.910 -20.914 1.00 89.44 91 ILE A C 1
ATOM 717 O O . ILE A 1 91 ? 21.955 -0.477 -21.972 1.00 89.44 91 ILE A O 1
ATOM 721 N N . ASN A 1 92 ? 20.620 -1.909 -20.873 1.00 91.38 92 ASN A N 1
ATOM 722 C CA . ASN A 1 92 ? 20.152 -2.585 -22.082 1.00 91.38 92 ASN A CA 1
ATOM 723 C C . ASN A 1 92 ? 19.436 -1.611 -23.027 1.00 91.38 92 ASN A C 1
ATOM 725 O O . ASN A 1 92 ? 19.737 -1.581 -24.215 1.00 91.38 92 ASN A O 1
ATOM 729 N N . MET A 1 93 ? 18.555 -0.750 -22.508 1.00 87.44 93 MET A N 1
ATOM 730 C CA . MET A 1 93 ? 17.881 0.271 -23.318 1.00 87.44 93 MET A CA 1
ATOM 731 C C . MET A 1 93 ? 18.862 1.277 -23.931 1.00 87.44 93 MET A C 1
ATOM 733 O O . MET A 1 93 ? 18.686 1.690 -25.075 1.00 87.44 93 MET A O 1
ATOM 737 N N . GLN A 1 94 ? 19.898 1.682 -23.191 1.00 86.12 94 GLN A N 1
ATOM 738 C CA . GLN A 1 94 ? 20.945 2.567 -23.705 1.00 86.12 94 GLN A CA 1
ATOM 739 C C . GLN A 1 94 ? 21.724 1.903 -24.841 1.00 86.12 94 GLN A C 1
ATOM 741 O O . GLN A 1 94 ? 21.958 2.541 -25.864 1.00 86.12 94 GLN A O 1
ATOM 746 N N . GLN A 1 95 ? 22.075 0.625 -24.693 1.00 87.31 95 GLN A N 1
ATOM 747 C CA . GLN A 1 95 ? 22.742 -0.149 -25.741 1.00 87.31 95 GLN A CA 1
ATOM 748 C C . GLN A 1 95 ? 21.848 -0.315 -26.974 1.00 87.31 95 GLN A C 1
ATOM 750 O O . GLN A 1 95 ? 22.287 -0.046 -28.087 1.00 87.31 95 GLN A O 1
ATOM 755 N N . GLU A 1 96 ? 20.577 -0.680 -26.791 1.00 87.25 96 GLU A N 1
ATOM 756 C CA . GLU A 1 96 ? 19.606 -0.788 -27.885 1.00 87.25 96 GLU A CA 1
ATOM 757 C C . GLU A 1 96 ? 19.412 0.539 -28.623 1.00 87.25 96 GLU A C 1
ATOM 759 O O . GLU A 1 96 ? 19.274 0.554 -29.845 1.00 87.25 96 GLU A O 1
ATOM 764 N N . ASN A 1 97 ? 19.405 1.660 -27.901 1.00 84.81 97 ASN A N 1
ATOM 765 C CA . ASN A 1 97 ? 19.290 2.981 -28.508 1.00 84.81 97 ASN A CA 1
ATOM 766 C C . ASN A 1 97 ? 20.579 3.405 -29.217 1.00 84.81 97 ASN A C 1
ATOM 768 O O . ASN A 1 97 ? 20.489 4.000 -30.284 1.00 84.81 97 ASN A O 1
ATOM 772 N N . ALA A 1 98 ? 21.756 3.058 -28.692 1.00 81.56 98 ALA A N 1
ATOM 773 C CA . ALA A 1 98 ? 23.036 3.335 -29.347 1.00 81.56 98 ALA A CA 1
ATOM 774 C C . ALA A 1 98 ? 23.187 2.609 -30.697 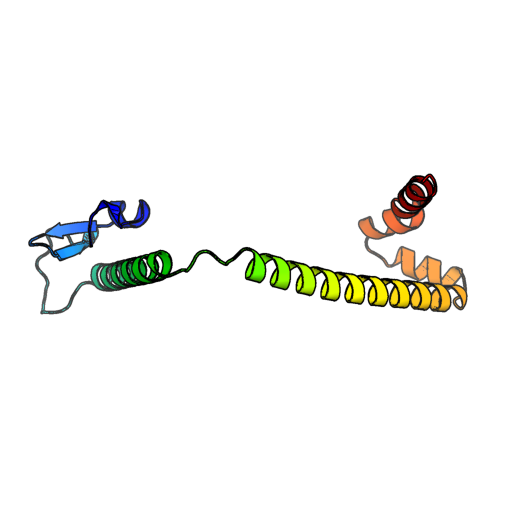1.00 81.56 98 ALA A C 1
ATOM 776 O O . ALA A 1 98 ? 23.906 3.081 -31.573 1.00 81.56 98 ALA A O 1
ATOM 777 N N . LEU A 1 99 ? 22.499 1.476 -30.876 1.00 87.00 99 LEU A N 1
ATOM 778 C CA . LEU A 1 99 ? 22.465 0.730 -32.137 1.00 87.00 99 LEU A CA 1
ATOM 779 C C . LEU A 1 99 ? 21.480 1.309 -33.166 1.00 87.00 99 LEU A C 1
ATOM 781 O O . LEU A 1 99 ? 21.519 0.918 -34.333 1.00 87.00 99 LEU A O 1
ATOM 785 N N . LYS A 1 100 ? 20.573 2.205 -32.759 1.00 84.25 100 LYS A N 1
ATOM 786 C CA . LYS A 1 100 ? 19.569 2.789 -33.654 1.00 84.25 100 LYS A CA 1
ATOM 787 C C . LYS A 1 100 ? 20.108 4.056 -34.326 1.00 84.25 100 LYS A C 1
ATOM 789 O O . LYS A 1 100 ? 20.764 4.862 -33.668 1.00 84.25 100 LYS A O 1
ATOM 794 N N . PRO A 1 101 ? 19.773 4.293 -35.605 1.00 86.94 101 PRO A N 1
ATOM 795 C CA . PRO A 1 101 ? 20.035 5.572 -36.253 1.00 86.94 101 PRO A CA 1
ATOM 796 C C . PRO A 1 101 ? 19.300 6.716 -35.545 1.00 86.94 101 PRO A C 1
ATOM 798 O O . PRO A 1 101 ? 18.160 6.556 -35.101 1.00 86.94 101 PRO A O 1
ATOM 801 N N . GLU A 1 102 ? 19.924 7.890 -35.492 1.00 80.94 102 GLU A N 1
ATOM 802 C CA . GLU A 1 102 ? 19.395 9.063 -34.783 1.00 80.94 102 GLU A CA 1
ATOM 803 C C . GLU A 1 102 ? 18.018 9.510 -35.305 1.00 80.94 102 GLU A C 1
ATOM 805 O O . GLU A 1 102 ? 17.149 9.909 -34.533 1.00 80.94 102 GLU A O 1
ATOM 810 N N . GLU A 1 103 ? 17.777 9.370 -36.607 1.00 84.81 103 GLU A N 1
ATOM 811 C CA . GLU A 1 103 ? 16.503 9.699 -37.258 1.00 84.81 103 GLU A CA 1
ATOM 812 C C . GLU A 1 103 ? 15.343 8.846 -36.727 1.00 84.81 103 GLU A C 1
ATOM 814 O O . GLU A 1 103 ? 14.245 9.348 -36.486 1.00 84.81 103 GLU A O 1
ATOM 819 N N . VAL A 1 104 ? 15.605 7.562 -36.465 1.00 85.19 104 VAL A N 1
ATOM 820 C CA . VAL A 1 104 ? 14.621 6.631 -35.896 1.00 85.19 104 VAL A CA 1
ATOM 821 C C . VAL A 1 104 ? 14.310 7.004 -34.447 1.00 85.19 104 VAL A C 1
ATOM 823 O O . VAL A 1 104 ? 13.159 6.919 -34.020 1.00 85.19 104 VAL A O 1
ATOM 826 N N . LEU A 1 105 ? 15.316 7.452 -33.692 1.00 80.31 105 LEU A N 1
ATOM 827 C CA . LEU A 1 105 ? 15.138 7.913 -32.314 1.00 80.31 105 LEU A CA 1
ATOM 828 C C . LEU A 1 105 ? 14.333 9.217 -32.255 1.00 80.31 105 LEU A C 1
ATOM 830 O O . LEU A 1 105 ? 13.422 9.331 -31.438 1.00 80.31 105 LEU A O 1
ATOM 834 N N . ARG A 1 106 ? 14.612 10.173 -33.149 1.00 82.19 106 ARG A N 1
ATOM 835 C CA . ARG A 1 106 ? 13.861 11.435 -33.244 1.00 82.19 106 ARG A CA 1
ATOM 836 C C . ARG A 1 106 ? 12.398 11.200 -33.611 1.00 82.19 106 ARG A C 1
ATOM 838 O O . ARG A 1 106 ? 11.524 11.708 -32.916 1.00 82.19 106 ARG A O 1
ATOM 845 N N . ALA A 1 107 ? 12.125 10.347 -34.599 1.00 86.62 107 ALA A N 1
ATOM 846 C CA . ALA A 1 107 ? 10.757 9.981 -34.970 1.00 86.62 107 ALA A CA 1
ATOM 847 C C . ALA A 1 107 ? 9.994 9.305 -33.813 1.00 86.62 107 ALA A C 1
ATOM 849 O O . ALA A 1 107 ? 8.803 9.546 -33.616 1.00 86.62 107 ALA A O 1
ATOM 850 N N . GLN A 1 108 ? 10.676 8.481 -33.009 1.00 84.94 108 GLN A N 1
ATOM 851 C CA . GLN A 1 108 ? 10.081 7.880 -31.812 1.00 84.94 108 GLN A CA 1
ATOM 852 C C . GLN A 1 108 ? 9.770 8.921 -30.735 1.00 84.94 108 GLN A C 1
ATOM 854 O O . GLN A 1 108 ? 8.717 8.827 -30.113 1.00 84.94 108 GLN A O 1
ATOM 859 N N . ILE A 1 109 ? 10.644 9.912 -30.533 1.00 84.06 109 ILE A N 1
ATOM 860 C CA . ILE A 1 109 ? 10.414 11.018 -29.594 1.00 84.06 109 ILE A CA 1
ATOM 861 C C . ILE A 1 109 ? 9.222 11.866 -30.052 1.00 84.06 109 ILE A C 1
ATOM 863 O O . ILE A 1 109 ? 8.329 12.127 -29.254 1.00 84.06 109 ILE A O 1
ATOM 867 N N . GLU A 1 110 ? 9.147 12.229 -31.332 1.00 86.81 110 GLU A N 1
ATOM 868 C CA . GLU A 1 110 ? 8.038 13.013 -31.898 1.00 86.81 110 GLU A CA 1
ATOM 869 C C . GLU A 1 110 ? 6.685 12.286 -31.819 1.00 86.81 110 GLU A C 1
ATOM 871 O O . GLU A 1 110 ? 5.640 12.923 -31.688 1.00 86.81 110 GLU A O 1
ATOM 876 N N . ALA A 1 111 ? 6.690 10.950 -31.827 1.00 88.81 111 ALA A N 1
ATOM 877 C CA . ALA A 1 111 ? 5.491 10.137 -31.635 1.00 88.81 111 ALA A CA 1
ATOM 878 C C . ALA A 1 111 ? 5.012 10.065 -30.168 1.00 88.81 111 ALA A C 1
ATOM 880 O O . ALA A 1 111 ? 3.891 9.614 -29.910 1.00 88.81 111 ALA A O 1
ATOM 881 N N . LEU A 1 112 ? 5.828 10.485 -29.191 1.00 85.75 112 LEU A N 1
ATOM 882 C CA . LEU A 1 112 ? 5.424 10.514 -27.784 1.00 85.75 112 LEU A CA 1
ATOM 883 C C . LEU A 1 112 ? 4.426 11.652 -27.515 1.00 85.75 112 LEU A C 1
ATOM 885 O O . LEU A 1 112 ? 4.434 12.667 -28.204 1.00 85.75 112 LEU A O 1
ATOM 889 N N . PRO A 1 113 ? 3.580 11.549 -26.475 1.00 90.31 113 PRO A N 1
ATOM 890 C CA . PRO A 1 113 ? 2.752 12.663 -26.027 1.00 90.31 113 PRO A CA 1
ATOM 891 C C . PRO A 1 113 ? 3.595 13.919 -25.724 1.00 90.31 113 PRO A C 1
ATOM 893 O O . PRO A 1 113 ? 4.672 13.774 -25.147 1.00 90.31 113 PRO A O 1
ATOM 896 N N . PRO A 1 114 ? 3.093 15.148 -25.964 1.00 82.00 114 PRO A N 1
ATOM 897 C CA . PRO A 1 114 ? 3.869 16.387 -25.795 1.00 82.00 114 PRO A CA 1
ATOM 898 C C . PRO A 1 114 ? 4.540 16.523 -24.420 1.00 82.00 114 PRO A C 1
ATOM 900 O O . PRO A 1 114 ? 5.711 16.860 -24.307 1.00 82.00 114 PRO A O 1
ATOM 903 N N . LYS A 1 115 ? 3.836 16.115 -23.355 1.00 77.81 115 LYS A N 1
ATOM 904 C CA . LYS A 1 115 ? 4.371 16.111 -21.982 1.00 77.81 115 LYS A CA 1
ATOM 905 C C . LYS A 1 115 ? 5.577 15.188 -21.779 1.00 77.81 115 LYS A C 1
ATOM 907 O O . LYS A 1 115 ? 6.257 15.319 -20.773 1.00 77.81 115 LYS A O 1
ATOM 912 N N . GLN A 1 116 ? 5.782 14.205 -22.647 1.00 75.38 116 GLN A N 1
ATOM 913 C CA . GLN A 1 116 ? 6.902 13.263 -22.601 1.00 75.38 116 GLN A CA 1
ATOM 914 C C . GLN A 1 116 ? 8.037 13.687 -23.544 1.00 75.38 116 GLN A C 1
ATOM 916 O O . GLN A 1 116 ? 9.189 13.379 -23.251 1.00 75.38 116 GLN A O 1
ATOM 921 N N . GLN A 1 117 ? 7.731 14.451 -24.598 1.00 73.81 117 GLN A N 1
ATOM 922 C CA . GLN A 1 117 ? 8.715 15.055 -25.505 1.00 73.81 117 GLN A CA 1
ATOM 923 C C . GLN A 1 117 ? 9.606 16.074 -24.772 1.00 73.81 117 GLN A C 1
ATOM 925 O O . GLN A 1 117 ? 10.835 16.026 -24.870 1.00 73.81 117 GLN A O 1
ATOM 930 N N . ASP A 1 118 ? 9.000 16.934 -23.947 1.00 65.31 118 ASP A N 1
ATOM 931 C CA . ASP A 1 118 ? 9.716 17.957 -23.168 1.00 65.31 118 ASP A CA 1
ATOM 932 C C . ASP A 1 118 ? 10.740 17.343 -22.198 1.00 65.31 118 ASP A C 1
ATOM 934 O O . ASP A 1 118 ? 11.845 17.860 -22.018 1.00 65.31 118 ASP A O 1
ATOM 938 N N . PHE A 1 119 ? 10.398 16.200 -21.594 1.00 62.47 119 PHE A N 1
ATOM 939 C CA . PHE A 1 119 ? 11.286 15.469 -20.683 1.00 62.47 119 PHE A CA 1
ATOM 940 C C . PHE A 1 119 ? 12.472 14.815 -21.399 1.00 62.47 119 PHE A C 1
ATOM 942 O O . PHE A 1 119 ? 13.518 14.636 -20.779 1.00 62.47 119 PHE A O 1
ATOM 949 N N . THR A 1 120 ? 12.332 14.473 -22.681 1.00 60.44 120 THR A N 1
ATOM 950 C CA . THR A 1 120 ? 13.423 13.892 -23.478 1.00 60.44 120 THR A CA 1
ATOM 951 C C . THR A 1 120 ? 14.383 14.938 -24.045 1.00 60.44 120 THR A C 1
ATOM 953 O O . THR A 1 120 ? 15.564 14.644 -24.197 1.00 60.44 120 THR A O 1
ATOM 956 N N . ILE A 1 121 ? 13.909 16.160 -24.317 1.00 54.34 121 ILE A N 1
ATOM 957 C CA . ILE A 1 121 ? 14.702 17.231 -24.949 1.00 54.34 121 ILE A CA 1
ATOM 958 C C . ILE A 1 121 ? 15.403 18.125 -23.906 1.00 54.34 121 ILE A C 1
ATOM 960 O O . ILE A 1 121 ? 16.495 18.628 -24.159 1.00 54.34 121 ILE A O 1
ATOM 964 N N . SER A 1 122 ? 14.823 18.316 -22.715 1.00 52.16 122 SER A N 1
ATOM 965 C CA . SER A 1 122 ? 15.299 19.318 -21.740 1.00 52.16 122 SER A CA 1
ATOM 966 C C . SER A 1 122 ? 16.467 18.908 -20.832 1.00 52.16 122 SER A C 1
ATOM 968 O O . SER A 1 122 ? 16.845 19.691 -19.964 1.00 52.16 122 SER A O 1
ATOM 970 N N . GLY A 1 123 ? 17.084 17.738 -21.018 1.00 47.28 123 GLY A N 1
ATOM 971 C CA . GLY A 1 123 ? 18.274 17.367 -20.246 1.00 47.28 123 GLY A CA 1
ATOM 972 C C . GLY A 1 123 ? 17.999 17.159 -18.749 1.00 47.28 123 GLY A C 1
ATOM 973 O O . GLY A 1 123 ? 18.133 18.050 -17.916 1.00 47.28 123 GLY A O 1
ATOM 974 N N . ASN A 1 124 ? 17.681 15.912 -18.412 1.00 53.41 124 ASN A N 1
ATOM 975 C CA . ASN A 1 124 ? 18.127 15.215 -17.207 1.00 53.41 124 ASN A CA 1
ATOM 976 C C . ASN A 1 124 ? 18.062 15.950 -15.849 1.00 53.41 124 ASN A C 1
ATOM 978 O O . ASN A 1 124 ? 19.064 16.382 -15.276 1.00 53.41 124 ASN A O 1
ATOM 982 N N . TYR A 1 125 ? 16.896 15.854 -15.197 1.00 47.81 125 TYR A N 1
ATOM 983 C CA . TYR A 1 125 ? 16.801 15.945 -13.729 1.00 47.81 125 TYR A CA 1
ATOM 984 C C . TYR A 1 125 ? 17.714 14.909 -13.025 1.00 47.81 125 TYR A C 1
ATOM 986 O O . TYR A 1 125 ? 18.210 15.155 -11.927 1.00 47.81 125 TYR A O 1
ATOM 994 N N . TYR A 1 126 ? 17.991 13.770 -13.678 1.00 48.53 126 TYR A N 1
ATOM 995 C CA . TYR A 1 126 ? 18.856 12.705 -13.158 1.00 48.53 126 TYR A CA 1
ATOM 996 C C . TYR A 1 126 ? 20.367 12.973 -13.306 1.00 48.53 126 TYR A C 1
ATOM 998 O O . TYR A 1 126 ? 21.120 12.566 -12.424 1.00 48.53 126 TYR A O 1
ATOM 1006 N N . ASP A 1 127 ? 20.821 13.726 -14.312 1.00 50.91 127 ASP A N 1
ATOM 1007 C CA . ASP A 1 127 ? 22.250 14.067 -14.473 1.00 50.91 127 ASP A CA 1
ATOM 1008 C C . ASP A 1 127 ? 22.686 15.095 -13.429 1.00 50.91 127 ASP A C 1
ATOM 1010 O O . ASP A 1 127 ? 23.775 14.995 -12.865 1.00 50.91 127 ASP A O 1
ATOM 1014 N N . ARG A 1 128 ? 21.797 16.036 -13.082 1.00 50.34 128 ARG A N 1
ATOM 1015 C CA . ARG A 1 128 ? 22.013 16.966 -11.962 1.00 50.34 128 ARG A CA 1
ATOM 1016 C C . ARG A 1 128 ? 22.112 16.248 -10.613 1.00 50.34 128 ARG A C 1
ATOM 1018 O O . ARG A 1 128 ? 22.891 16.662 -9.760 1.00 50.34 128 ARG A O 1
ATOM 1025 N N . ALA A 1 129 ? 21.345 15.176 -10.417 1.00 48.88 129 ALA A N 1
ATOM 1026 C CA . ALA A 1 129 ? 21.336 14.414 -9.169 1.00 48.88 129 ALA A CA 1
ATOM 1027 C C . ALA A 1 129 ? 22.561 13.490 -9.018 1.00 48.88 129 ALA A C 1
ATOM 1029 O O . ALA A 1 129 ? 23.083 13.344 -7.912 1.00 48.88 129 ALA A O 1
ATOM 1030 N N . ILE A 1 130 ? 23.051 12.901 -10.116 1.00 49.84 130 ILE A N 1
ATOM 1031 C CA . ILE A 1 130 ? 24.269 12.075 -10.116 1.00 49.84 130 ILE A CA 1
ATOM 1032 C C . ILE A 1 130 ? 25.518 12.948 -9.906 1.00 49.84 130 ILE A C 1
ATOM 1034 O O . ILE A 1 130 ? 26.360 12.594 -9.084 1.00 49.84 130 ILE A O 1
ATOM 1038 N N . ALA A 1 131 ? 25.602 14.129 -10.532 1.00 49.41 131 ALA A N 1
ATOM 1039 C CA . ALA A 1 131 ? 26.697 15.079 -10.295 1.00 49.41 131 ALA A CA 1
ATOM 1040 C C . ALA A 1 131 ? 26.740 15.608 -8.845 1.00 49.41 131 ALA A C 1
ATOM 1042 O O . ALA A 1 131 ? 27.818 15.844 -8.304 1.00 49.41 131 ALA A O 1
ATOM 1043 N N . ALA A 1 132 ? 25.583 15.747 -8.188 1.00 47.00 132 ALA A N 1
ATOM 1044 C CA . ALA A 1 132 ? 25.494 16.170 -6.788 1.00 47.00 132 ALA A CA 1
ATOM 1045 C C . ALA A 1 132 ? 25.835 15.056 -5.778 1.00 47.00 132 ALA A C 1
ATOM 1047 O O . ALA A 1 132 ? 26.148 15.355 -4.633 1.00 47.00 132 ALA A O 1
ATOM 1048 N N . SER A 1 133 ? 25.793 13.785 -6.194 1.00 47.03 133 SER A N 1
ATOM 1049 C CA . SER A 1 133 ? 26.092 12.621 -5.338 1.00 47.03 133 SER A CA 1
ATOM 1050 C C . SER A 1 133 ? 27.540 12.121 -5.484 1.00 47.03 133 SER A C 1
ATOM 1052 O O . SER A 1 133 ? 27.908 11.126 -4.874 1.00 47.03 133 SER A O 1
ATOM 1054 N N . SER A 1 134 ? 28.345 12.789 -6.318 1.00 42.31 134 SER A N 1
ATOM 1055 C CA . SER A 1 134 ? 29.765 12.501 -6.587 1.00 42.31 134 SER A CA 1
ATOM 1056 C C . SER A 1 134 ? 30.728 13.277 -5.668 1.00 42.31 134 SER A C 1
ATOM 1058 O O . SER A 1 134 ? 31.941 13.209 -5.860 1.00 42.31 134 SER A O 1
ATOM 1060 N N . TRP A 1 135 ? 30.200 14.032 -4.702 1.00 45.91 135 TRP A N 1
ATOM 1061 C CA . TRP A 1 135 ? 30.964 14.798 -3.714 1.00 45.91 135 TRP A CA 1
ATOM 1062 C C . TRP A 1 135 ? 30.674 14.292 -2.295 1.00 45.91 135 TRP A C 1
ATOM 1064 O O . TRP A 1 135 ? 30.180 15.046 -1.465 1.00 45.91 135 TRP A O 1
ATOM 1074 N N . GLU A 1 136 ? 30.963 13.017 -2.037 1.00 37.81 136 GLU A N 1
ATOM 1075 C CA . GLU A 1 136 ? 31.269 12.467 -0.704 1.00 37.81 136 GLU A CA 1
ATOM 1076 C C . GLU A 1 136 ? 32.371 11.411 -0.834 1.00 37.81 136 GLU A C 1
ATOM 1078 O O . GLU A 1 136 ? 32.254 10.544 -1.733 1.00 37.81 136 GLU A O 1
#

Secondary structure (DSSP, 8-state):
--GGGS-HHHHTTEEEETTEEEEGGGTT---STT---HHHHHHHHHHHHHHHHHHHHTT-PPPPHHHHHHHHHHHHHHHHHHHHHHHHHHHHHHHHHHTS-HHHHHHHHHTS-HHHHHHHHS--HHHHHHHHTS--

Foldseek 3Di:
DDLVLDDPVLNVQWDADPNDTAGPVCVPPDDDPPDHDPSRVVSVVVVVVSVVVVVVVVVPDPQDPVNVVVVVVVVVVVVVVVVVVVVVVVVVVVVVVVPDDPVVVVVVLVPDDPVSNCVVPVDDPPVVVVVVVVPD